Protein AF-A0A1W9M475-F1 (afdb_monomer)

Radius of gyration: 20.74 Å; Cα contacts (8 Å, |Δi|>4)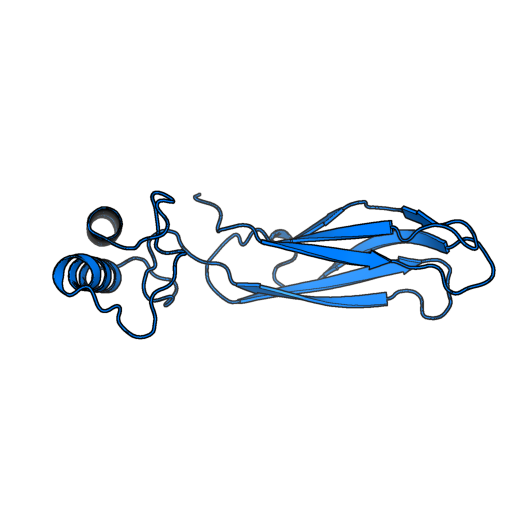: 330; chains: 1; bounding box: 54×22×56 Å

Secondary structure (DSSP, 8-state):
--PPPPEEEEEEE---SSS-EEEEEEEEESTTGGGEEEE-S-EEE-TTPPPEEEEEEE--SSSEEEEEEEEEEESSTTPSEEEEEEEEE--TT-SSSSS--SHHHHHHHHHHHHHS---TT--TTS-SSSSSS-SHHHHHHHHHHHHHT-

Mean predicted aligned error: 7.64 Å

Nearest PDB structures (foldseek):
  7sqc-assembly1_O0  TM=7.186E-01  e=6.318E-03  Chlamydomonas reinhardtii
  3i74-assembly1_B  TM=6.153E-01  e=1.675E-02  Solanum lycopersicum
  1wcq-assembly3_C  TM=6.024E-01  e=3.958E-02  Micromonospora viridifaciens
  2ber-assembly1_A  TM=5.732E-01  e=4.700E-02  Micromonospora viridifaciens
  1w8o-assembly1_A  TM=5.566E-01  e=7.022E-02  Micromonospora viridifaciens

Structure (mmCIF, N/CA/C/O backbone):
data_AF-A0A1W9M475-F1
#
_entry.id   AF-A0A1W9M475-F1
#
loop_
_atom_site.group_PDB
_atom_site.id
_atom_site.type_symbol
_atom_site.label_atom_id
_atom_site.label_alt_id
_atom_site.label_comp_id
_atom_site.label_asym_id
_atom_site.label_entity_id
_atom_site.label_seq_id
_atom_site.pdbx_PDB_ins_code
_atom_site.Cartn_x
_atom_site.Cartn_y
_atom_site.Cartn_z
_atom_site.occupancy
_atom_site.B_iso_or_equiv
_atom_site.auth_seq_id
_atom_site.auth_comp_id
_atom_site.auth_asym_id
_atom_site.auth_atom_id
_atom_site.pdbx_PDB_model_num
ATOM 1 N N . ALA A 1 1 ? -19.238 8.222 3.934 1.00 35.56 1 ALA A N 1
ATOM 2 C CA . ALA A 1 1 ? -18.156 7.378 3.390 1.00 35.56 1 ALA A CA 1
ATOM 3 C C . ALA A 1 1 ? -16.828 7.914 3.912 1.00 35.56 1 ALA A C 1
ATOM 5 O O . ALA A 1 1 ? -16.170 8.683 3.224 1.00 35.56 1 ALA A O 1
ATOM 6 N N . ASN A 1 2 ? -16.477 7.590 5.160 1.00 38.03 2 ASN A N 1
ATOM 7 C CA . ASN A 1 2 ? -15.166 7.948 5.697 1.00 38.03 2 ASN A CA 1
ATOM 8 C C . ASN A 1 2 ? -14.158 6.947 5.132 1.00 38.03 2 ASN A C 1
ATOM 10 O O . ASN A 1 2 ? -14.083 5.803 5.572 1.00 38.03 2 ASN A O 1
ATOM 14 N N . MET A 1 3 ? -13.490 7.369 4.059 1.00 49.88 3 MET A N 1
ATOM 15 C CA . MET A 1 3 ? -12.469 6.604 3.349 1.00 49.88 3 MET A CA 1
ATOM 16 C C . MET A 1 3 ? -11.339 6.270 4.323 1.00 49.88 3 MET A C 1
ATOM 18 O O . MET A 1 3 ? -10.883 7.145 5.058 1.00 49.88 3 MET A O 1
ATOM 22 N N . GLY A 1 4 ? -10.922 5.003 4.350 1.00 63.62 4 GLY A N 1
ATOM 23 C CA . GLY A 1 4 ? -9.882 4.534 5.258 1.00 63.62 4 GLY A CA 1
ATOM 24 C C . GLY A 1 4 ? -8.582 5.334 5.128 1.00 63.62 4 GLY A C 1
ATOM 25 O O . GLY A 1 4 ? -8.330 6.012 4.128 1.00 63.62 4 GLY A O 1
ATOM 26 N N . VAL A 1 5 ? -7.730 5.236 6.149 1.00 72.50 5 VAL A N 1
ATOM 27 C CA . VAL A 1 5 ? -6.409 5.880 6.165 1.00 72.50 5 VAL A CA 1
ATOM 28 C C . VAL A 1 5 ? -5.627 5.479 4.911 1.00 72.50 5 VAL A C 1
ATOM 30 O O . VAL A 1 5 ? -5.376 4.296 4.674 1.00 72.50 5 VAL A O 1
ATOM 33 N N . SER A 1 6 ? -5.251 6.469 4.099 1.00 84.69 6 SER A N 1
ATOM 34 C CA . SER A 1 6 ? -4.463 6.225 2.891 1.00 84.69 6 SER A CA 1
ATOM 35 C C . SER A 1 6 ? -3.000 5.981 3.240 1.00 84.69 6 SER A C 1
ATOM 37 O O . SER A 1 6 ? -2.426 6.674 4.078 1.00 84.69 6 SER A O 1
ATOM 39 N N . VAL A 1 7 ? -2.382 5.020 2.558 1.00 88.38 7 VAL A N 1
ATOM 40 C CA . VAL A 1 7 ? -0.961 4.697 2.715 1.00 88.38 7 VAL A CA 1
ATOM 41 C C . VAL A 1 7 ? -0.290 4.760 1.353 1.00 88.38 7 VAL A C 1
ATOM 43 O O . VAL A 1 7 ? -0.764 4.149 0.397 1.00 88.38 7 VAL A O 1
ATOM 46 N N . SER A 1 8 ? 0.838 5.461 1.276 1.00 93.25 8 SER A N 1
ATOM 47 C CA . SER A 1 8 ? 1.626 5.586 0.050 1.00 93.25 8 SER A CA 1
ATOM 48 C C . SER A 1 8 ? 2.995 4.939 0.215 1.00 93.25 8 SER A C 1
ATOM 50 O O . SER A 1 8 ? 3.630 5.051 1.264 1.00 93.25 8 SER A O 1
ATOM 52 N N . LYS A 1 9 ? 3.465 4.274 -0.840 1.00 94.88 9 LYS A N 1
ATOM 53 C CA . LYS A 1 9 ? 4.830 3.760 -0.959 1.00 94.88 9 LYS A CA 1
ATOM 54 C C . LYS A 1 9 ? 5.439 4.197 -2.278 1.00 94.88 9 LYS A C 1
ATOM 56 O O . LYS A 1 9 ? 4.762 4.237 -3.301 1.00 94.88 9 LYS A O 1
ATOM 61 N N . THR A 1 10 ? 6.735 4.463 -2.247 1.00 95.56 10 THR A N 1
ATOM 62 C CA . THR A 1 10 ? 7.496 4.866 -3.426 1.00 95.56 10 THR A CA 1
ATOM 63 C C . THR A 1 10 ? 8.380 3.718 -3.884 1.00 95.56 10 THR A C 1
ATOM 65 O O . THR A 1 10 ? 9.159 3.177 -3.100 1.00 95.56 10 THR A O 1
ATOM 68 N N . LEU A 1 11 ? 8.263 3.354 -5.156 1.00 93.69 11 LEU A N 1
ATOM 69 C CA . LEU A 1 11 ? 9.187 2.478 -5.860 1.00 93.69 11 LEU A CA 1
ATOM 70 C C . LEU A 1 11 ? 10.218 3.363 -6.561 1.00 93.69 11 LEU A C 1
ATOM 72 O O . LEU A 1 11 ? 9.859 4.193 -7.397 1.00 93.69 11 LEU A O 1
ATOM 76 N N . SER A 1 12 ? 11.491 3.187 -6.214 1.00 95.94 12 SER A N 1
ATOM 77 C CA . SER A 1 12 ? 12.592 3.860 -6.901 1.00 95.94 12 SER A CA 1
ATOM 78 C C . SER A 1 12 ? 12.998 3.043 -8.125 1.00 95.94 12 SER A C 1
ATOM 80 O O . SER A 1 12 ? 13.324 1.862 -8.005 1.00 95.94 12 SER A O 1
ATOM 82 N N . ILE A 1 13 ? 12.933 3.667 -9.297 1.00 95.69 13 ILE A N 1
ATOM 83 C CA . ILE A 1 13 ? 13.271 3.083 -10.593 1.00 95.69 13 ILE A CA 1
ATOM 84 C C . ILE A 1 13 ? 14.632 3.630 -11.016 1.00 95.69 13 ILE A C 1
ATOM 86 O O . ILE A 1 13 ? 14.845 4.844 -11.011 1.00 95.69 13 ILE A O 1
ATOM 90 N N . ILE A 1 14 ? 15.550 2.729 -11.359 1.00 96.19 14 ILE A N 1
ATOM 91 C CA . ILE A 1 14 ? 16.951 3.041 -11.650 1.00 96.19 14 ILE A CA 1
ATOM 92 C C . ILE A 1 14 ? 17.320 2.455 -13.007 1.00 96.19 14 ILE A C 1
ATOM 94 O O . ILE A 1 14 ? 17.058 1.275 -13.250 1.00 96.19 14 ILE A O 1
ATOM 98 N N . GLU A 1 15 ? 18.015 3.254 -13.819 1.00 96.50 15 GLU A N 1
ATOM 99 C CA . GLU A 1 15 ? 18.667 2.767 -15.030 1.00 96.50 15 GLU A CA 1
ATOM 100 C C . GLU A 1 15 ? 19.984 2.092 -14.761 1.00 96.50 15 GLU A C 1
ATOM 102 O O . GLU A 1 15 ? 20.921 2.694 -14.245 1.00 96.50 15 GLU A O 1
ATOM 107 N N . THR A 1 16 ? 20.047 0.825 -15.149 1.00 95.06 16 THR A N 1
ATOM 108 C CA . THR A 1 16 ? 21.248 -0.007 -15.047 1.00 95.06 16 THR A CA 1
ATOM 109 C C . THR A 1 16 ? 21.747 -0.482 -16.412 1.00 95.06 16 THR A C 1
ATOM 111 O O . THR A 1 16 ? 22.770 -1.163 -16.481 1.00 95.06 16 THR A O 1
ATOM 114 N N . GLY A 1 17 ? 21.023 -0.148 -17.487 1.00 93.50 17 GLY A N 1
ATOM 115 C CA . GLY A 1 17 ? 21.397 -0.448 -18.865 1.00 93.50 17 GLY A CA 1
ATOM 116 C C . GLY A 1 17 ? 22.386 0.561 -19.454 1.00 93.50 17 GLY A C 1
ATOM 117 O O . GLY A 1 17 ? 23.033 1.311 -18.736 1.00 93.50 17 GLY A O 1
ATOM 118 N N . ASN A 1 18 ? 22.495 0.545 -20.783 1.00 94.62 18 ASN A N 1
ATOM 119 C CA . ASN A 1 18 ? 23.322 1.457 -21.588 1.00 94.62 18 ASN A CA 1
ATOM 120 C C . ASN A 1 18 ? 22.486 2.252 -22.611 1.00 94.62 18 ASN A C 1
ATOM 122 O O . ASN A 1 18 ? 22.984 2.677 -23.655 1.00 94.62 18 ASN A O 1
ATOM 126 N N . ALA A 1 19 ? 21.182 2.354 -22.362 1.00 96.38 19 ALA A N 1
ATOM 127 C CA . ALA A 1 19 ? 20.206 3.018 -23.210 1.00 96.38 19 ALA A CA 1
ATOM 128 C C . ALA A 1 19 ? 19.100 3.617 -22.333 1.00 96.38 19 ALA A C 1
ATOM 130 O O . ALA A 1 19 ? 18.954 3.245 -21.174 1.00 96.38 19 ALA A O 1
ATOM 131 N N . GLU A 1 20 ? 18.308 4.528 -22.897 1.00 97.50 20 GLU A N 1
ATOM 132 C CA . GLU A 1 20 ? 17.154 5.116 -22.210 1.00 97.50 20 GLU A CA 1
ATOM 133 C C . GLU A 1 20 ? 16.128 4.042 -21.801 1.00 97.50 20 GLU A C 1
ATOM 135 O O . GLU A 1 20 ? 15.650 3.282 -22.655 1.00 97.50 20 GLU A O 1
ATOM 140 N N . LEU A 1 21 ? 15.696 4.042 -20.535 1.00 97.75 21 LEU A N 1
ATOM 141 C CA . LEU A 1 21 ? 14.471 3.344 -20.141 1.00 97.75 21 LEU A CA 1
ATOM 142 C C . LEU A 1 21 ? 13.277 4.246 -20.258 1.00 97.75 21 LEU A C 1
ATOM 144 O O . LEU A 1 21 ? 13.227 5.377 -19.770 1.00 97.75 21 LEU A O 1
ATOM 148 N N . LYS A 1 22 ? 12.240 3.630 -20.792 1.00 97.88 22 LYS A N 1
ATOM 149 C CA . LYS A 1 22 ? 10.915 4.184 -20.872 1.00 97.88 22 LYS A CA 1
ATOM 150 C C . LYS A 1 22 ? 9.933 3.244 -20.203 1.00 97.88 22 LYS A C 1
ATOM 152 O O . LYS A 1 22 ? 9.675 2.148 -20.700 1.00 97.88 22 LYS A O 1
ATOM 157 N N . VAL A 1 23 ? 9.323 3.713 -19.121 1.00 97.44 23 VAL A N 1
ATOM 158 C CA . VAL A 1 23 ? 8.107 3.120 -18.561 1.00 97.44 23 VAL A CA 1
ATOM 159 C C . VAL A 1 23 ? 6.923 3.699 -19.328 1.00 97.44 23 VAL A C 1
ATOM 161 O O . VAL A 1 23 ? 6.627 4.893 -19.256 1.00 97.44 23 VAL A O 1
ATOM 164 N N . THR A 1 24 ? 6.261 2.849 -20.105 1.00 96.88 24 THR A N 1
ATOM 165 C CA . THR A 1 24 ? 5.243 3.247 -21.090 1.00 96.88 24 THR A CA 1
ATOM 166 C C . THR A 1 24 ? 3.826 3.219 -20.539 1.00 96.88 24 THR A C 1
ATOM 168 O O . THR A 1 24 ? 2.972 3.963 -21.018 1.00 96.88 24 THR A O 1
ATOM 171 N N . SER A 1 25 ? 3.553 2.359 -19.559 1.00 95.81 25 SER A N 1
ATOM 172 C CA . SER A 1 25 ? 2.257 2.280 -18.891 1.00 95.81 25 SER A CA 1
ATOM 173 C C . SER A 1 25 ? 2.334 1.438 -17.622 1.00 95.81 25 SER A C 1
ATOM 175 O O . SER A 1 25 ? 3.278 0.670 -17.415 1.00 95.81 25 SER A O 1
ATOM 177 N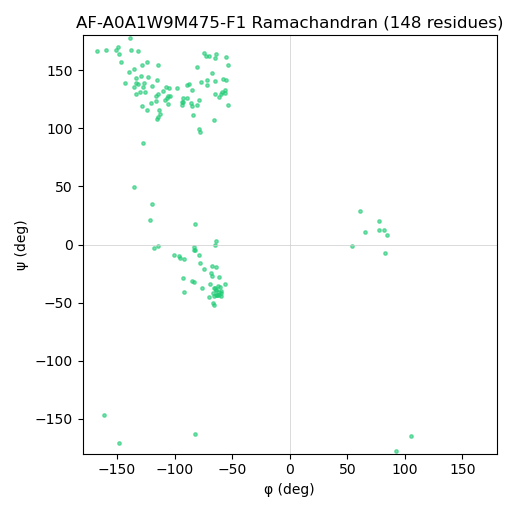 N . HIS A 1 26 ? 1.290 1.545 -16.806 1.00 95.00 26 HIS A N 1
ATOM 178 C CA . HIS A 1 26 ? 0.991 0.590 -15.756 1.00 95.00 26 HIS A CA 1
ATOM 179 C C . HIS A 1 26 ? -0.462 0.112 -15.862 1.00 95.00 26 HIS A C 1
ATOM 181 O O . HIS A 1 26 ? -1.328 0.834 -16.364 1.00 95.00 26 HIS A O 1
ATOM 187 N N . ALA A 1 27 ? -0.725 -1.088 -15.355 1.00 96.50 27 ALA A N 1
ATOM 188 C CA . ALA A 1 27 ? -2.056 -1.664 -15.234 1.00 96.50 27 ALA A CA 1
ATOM 189 C C . ALA A 1 27 ? -2.245 -2.269 -13.839 1.00 96.50 27 ALA A C 1
ATOM 191 O O . ALA A 1 27 ? -1.340 -2.915 -13.308 1.00 96.50 27 ALA A O 1
ATOM 192 N N . LEU A 1 28 ? -3.429 -2.067 -13.261 1.00 97.75 28 LEU A N 1
ATOM 193 C CA . LEU A 1 28 ? -3.857 -2.704 -12.019 1.00 97.75 28 LEU A CA 1
ATOM 194 C C . LEU A 1 28 ? -4.862 -3.809 -12.347 1.00 97.75 28 LEU A C 1
ATOM 196 O O . LEU A 1 28 ? -5.785 -3.603 -13.132 1.00 97.75 28 LEU A O 1
ATOM 200 N N . SER A 1 29 ? -4.688 -4.974 -11.734 1.00 98.00 29 SER A N 1
ATOM 201 C CA . SER A 1 29 ? -5.595 -6.123 -11.851 1.00 98.00 29 SER A CA 1
ATOM 202 C C . SER A 1 29 ? -5.811 -6.786 -10.486 1.00 98.00 29 SER A C 1
ATOM 204 O O . SER A 1 29 ? -5.103 -6.475 -9.528 1.00 98.00 29 SER A O 1
ATOM 206 N N . GLY A 1 30 ? -6.804 -7.670 -10.371 1.00 96.19 30 GLY A N 1
ATOM 207 C CA . GLY A 1 30 ? -7.135 -8.365 -9.122 1.00 96.19 30 GLY A CA 1
ATOM 208 C C . GLY A 1 30 ? -8.397 -7.837 -8.435 1.00 96.19 30 GLY A C 1
ATOM 209 O O . GLY A 1 30 ? -9.213 -7.157 -9.051 1.00 96.19 30 GLY A O 1
ATOM 210 N N . ALA A 1 31 ? -8.570 -8.197 -7.161 1.00 93.25 31 ALA A N 1
ATOM 211 C CA . ALA A 1 31 ? -9.836 -8.035 -6.444 1.00 93.25 31 ALA A CA 1
ATOM 212 C C . ALA A 1 31 ? -10.137 -6.590 -6.014 1.00 93.25 31 ALA A C 1
ATOM 214 O O . ALA A 1 31 ? -11.292 -6.175 -6.046 1.00 93.25 31 ALA A O 1
ATOM 215 N N . ASN A 1 32 ? -9.122 -5.819 -5.607 1.00 95.88 32 ASN A N 1
ATOM 216 C CA . ASN A 1 32 ? -9.319 -4.500 -4.996 1.00 95.88 32 ASN A CA 1
ATOM 217 C C . ASN A 1 32 ? -8.659 -3.365 -5.789 1.00 95.88 32 ASN A C 1
ATOM 219 O O . ASN A 1 32 ? -8.168 -2.417 -5.194 1.00 95.88 32 ASN A O 1
ATOM 223 N N . THR A 1 33 ? -8.618 -3.431 -7.123 1.00 96.25 33 THR A N 1
ATOM 224 C CA . THR A 1 33 ? -7.905 -2.429 -7.947 1.00 96.25 33 THR A CA 1
ATOM 225 C C . THR A 1 33 ? -8.364 -0.991 -7.715 1.00 96.25 33 THR A C 1
ATOM 227 O O . THR A 1 33 ? -7.533 -0.093 -7.761 1.00 96.25 33 THR A O 1
ATOM 230 N N . GLY A 1 34 ? -9.652 -0.775 -7.427 1.00 95.38 34 GLY A N 1
ATOM 231 C CA . GLY A 1 34 ? -10.205 0.547 -7.113 1.00 95.38 34 GLY A CA 1
ATOM 232 C C . GLY A 1 34 ? -9.648 1.174 -5.831 1.00 95.38 34 GLY A C 1
ATOM 233 O O . GLY A 1 34 ? -9.703 2.391 -5.691 1.00 95.38 34 GLY A O 1
ATOM 234 N N . ASP A 1 35 ? -9.064 0.366 -4.940 1.00 95.19 35 ASP A N 1
ATOM 235 C CA . ASP A 1 35 ? -8.408 0.834 -3.717 1.00 95.19 35 ASP A CA 1
ATOM 236 C C . ASP A 1 35 ? -6.959 1.292 -3.982 1.00 95.19 35 ASP A C 1
ATOM 238 O O . ASP A 1 35 ? -6.305 1.777 -3.064 1.00 95.19 35 ASP A O 1
ATOM 242 N N . PHE A 1 36 ? -6.421 1.143 -5.202 1.00 96.81 36 PHE A N 1
ATOM 243 C CA . PHE A 1 36 ? -5.033 1.485 -5.526 1.00 96.81 36 PHE A CA 1
ATOM 244 C C . PHE A 1 36 ? -4.930 2.499 -6.666 1.00 96.81 36 PHE A C 1
ATOM 246 O O . PHE A 1 36 ? -5.652 2.444 -7.657 1.00 96.81 36 PHE A O 1
ATOM 253 N N . SER A 1 37 ? -3.946 3.388 -6.566 1.00 96.38 37 SER A N 1
ATOM 254 C CA . SER A 1 37 ? -3.548 4.290 -7.644 1.00 96.38 37 SER A CA 1
ATOM 255 C C . SER A 1 37 ? -2.029 4.340 -7.773 1.00 96.38 37 SER A C 1
ATOM 257 O O . SER A 1 37 ? -1.299 4.104 -6.808 1.00 96.38 37 SER A O 1
ATOM 259 N N . VAL A 1 38 ? -1.544 4.603 -8.987 1.00 97.31 38 VAL A N 1
ATOM 260 C CA . VAL A 1 38 ? -0.112 4.621 -9.301 1.00 97.31 38 VAL A CA 1
ATOM 261 C C . VAL A 1 38 ? 0.228 5.869 -10.109 1.00 97.31 38 VAL A C 1
ATOM 263 O O . VAL A 1 38 ? -0.431 6.171 -11.101 1.00 97.31 38 VAL A O 1
ATOM 266 N N . THR A 1 39 ? 1.256 6.603 -9.683 1.00 96.62 39 THR A N 1
ATOM 267 C CA . THR A 1 39 ? 1.669 7.881 -10.285 1.00 96.62 39 THR A CA 1
ATOM 268 C C . THR A 1 39 ? 3.197 8.011 -10.284 1.00 96.62 39 THR A C 1
ATOM 270 O O . THR A 1 39 ? 3.807 7.701 -9.267 1.00 96.62 39 THR A O 1
ATOM 273 N N . PRO A 1 40 ? 3.843 8.513 -11.352 1.00 96.06 40 PRO A N 1
ATOM 274 C CA . PRO A 1 40 ? 3.258 8.923 -12.627 1.00 96.06 40 PRO A CA 1
ATOM 275 C C . PRO A 1 40 ? 2.864 7.727 -13.507 1.00 96.06 40 PRO A C 1
ATOM 277 O O . PRO A 1 40 ? 3.274 6.592 -13.281 1.00 96.06 40 PRO A O 1
ATOM 280 N N . LYS A 1 41 ? 2.052 7.979 -14.543 1.00 91.94 41 LYS A N 1
ATOM 281 C CA . LYS A 1 41 ? 1.631 6.925 -15.483 1.00 91.94 41 LYS A CA 1
ATOM 282 C C . LYS A 1 41 ? 2.761 6.414 -16.368 1.00 91.94 41 LYS A C 1
ATOM 284 O O . LYS A 1 41 ? 2.796 5.234 -16.708 1.00 91.94 41 LYS A O 1
ATOM 289 N N . THR A 1 42 ? 3.666 7.315 -16.711 1.00 95.94 42 THR A N 1
ATOM 290 C CA . THR A 1 42 ? 4.831 7.074 -17.553 1.00 95.94 42 THR A CA 1
ATOM 291 C C . THR A 1 42 ? 6.010 7.830 -16.975 1.00 95.94 42 THR A C 1
ATOM 293 O O . THR A 1 42 ? 5.827 8.919 -16.429 1.00 95.94 42 THR A O 1
ATOM 296 N N . LEU A 1 43 ? 7.209 7.290 -17.142 1.00 96.88 43 LEU A N 1
ATOM 297 C CA . LEU A 1 43 ? 8.453 7.988 -16.838 1.00 96.88 43 LEU A CA 1
ATOM 298 C C . LEU A 1 43 ? 9.536 7.554 -17.820 1.00 96.88 43 LEU A C 1
ATOM 300 O O . LEU A 1 43 ? 9.457 6.472 -18.407 1.00 96.88 43 LEU A O 1
ATOM 304 N N . THR A 1 44 ? 10.537 8.408 -17.976 1.00 97.38 44 THR A N 1
ATOM 305 C CA . THR A 1 44 ? 11.703 8.154 -18.814 1.00 97.38 44 THR A CA 1
ATOM 306 C C . THR A 1 44 ? 12.946 8.497 -18.016 1.00 97.38 44 THR A C 1
ATOM 308 O O . THR A 1 44 ? 12.971 9.515 -17.320 1.00 97.38 44 THR A O 1
ATOM 311 N N . ILE A 1 45 ? 13.966 7.657 -18.121 1.00 97.81 45 ILE A N 1
ATOM 312 C CA . ILE A 1 45 ? 15.267 7.876 -17.506 1.00 97.81 45 ILE A CA 1
ATOM 313 C C . ILE A 1 45 ? 16.310 7.698 -18.609 1.00 97.81 45 ILE A C 1
ATOM 315 O O . ILE A 1 45 ? 16.386 6.642 -19.234 1.00 97.81 45 ILE A O 1
ATOM 319 N N . ALA A 1 46 ? 17.071 8.757 -18.884 1.00 97.88 46 ALA A N 1
ATOM 320 C CA . ALA A 1 46 ? 18.174 8.701 -19.837 1.00 97.88 46 ALA A CA 1
ATOM 321 C C . ALA A 1 46 ? 19.282 7.761 -19.332 1.00 97.88 46 ALA A C 1
ATOM 323 O O . ALA A 1 46 ? 19.382 7.514 -18.130 1.00 97.88 46 ALA A O 1
ATOM 324 N N . ASP A 1 47 ? 20.142 7.290 -20.236 1.00 96.81 47 ASP A N 1
ATOM 325 C CA . ASP A 1 47 ? 21.328 6.517 -19.852 1.00 96.81 47 ASP A CA 1
ATOM 326 C C . ASP A 1 47 ? 22.204 7.310 -18.860 1.00 96.81 47 ASP A C 1
ATOM 328 O O . ASP A 1 47 ? 22.469 8.499 -19.059 1.00 96.81 47 ASP A O 1
ATOM 332 N N . GLY A 1 48 ? 22.584 6.672 -17.750 1.00 94.62 48 GLY A N 1
ATOM 333 C CA . GLY A 1 48 ? 23.271 7.318 -16.622 1.00 94.62 48 GLY A CA 1
ATOM 334 C C . GLY A 1 48 ? 22.450 8.377 -15.866 1.00 94.62 48 GLY A C 1
ATOM 335 O O . GLY A 1 48 ? 23.002 9.121 -15.053 1.00 94.62 48 GLY A O 1
ATOM 336 N N . GLY A 1 49 ? 21.146 8.481 -16.133 1.00 96.88 49 GLY A N 1
ATOM 337 C CA . GLY A 1 49 ? 20.242 9.436 -15.501 1.00 96.88 49 GLY A CA 1
ATOM 338 C C . GLY A 1 49 ? 19.960 9.136 -14.026 1.00 96.88 49 GLY A C 1
ATOM 339 O O . GLY A 1 49 ? 20.154 8.027 -13.530 1.00 96.88 49 GLY A O 1
ATOM 340 N N . ALA A 1 50 ? 19.464 10.145 -13.306 1.00 97.06 50 ALA A N 1
ATOM 341 C CA . ALA A 1 50 ? 19.056 9.981 -11.914 1.00 97.06 50 ALA A CA 1
ATOM 342 C C . ALA A 1 50 ? 17.816 9.081 -11.788 1.00 97.06 50 ALA A C 1
ATOM 344 O O . ALA A 1 50 ? 16.921 9.113 -12.637 1.00 97.06 50 ALA A O 1
ATOM 345 N N . ALA A 1 51 ? 17.743 8.336 -10.682 1.00 96.81 51 ALA A N 1
ATOM 346 C CA . ALA A 1 51 ? 16.594 7.502 -10.357 1.00 9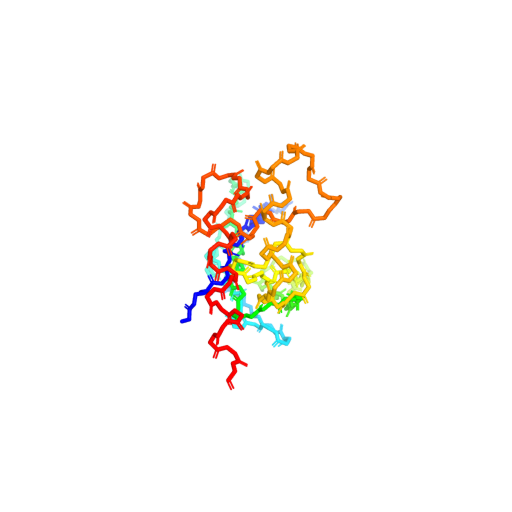6.81 51 ALA A CA 1
ATOM 347 C C . ALA A 1 51 ? 15.290 8.317 -10.338 1.00 96.81 51 ALA A C 1
ATOM 349 O O . ALA A 1 51 ? 15.256 9.453 -9.858 1.00 96.81 51 ALA A O 1
ATOM 350 N N . GLN A 1 52 ? 14.208 7.715 -10.827 1.00 97.56 52 GLN A N 1
ATOM 351 C CA . GLN A 1 52 ? 12.869 8.304 -10.818 1.00 97.56 52 GLN A CA 1
ATOM 352 C C . GLN A 1 52 ? 11.942 7.505 -9.909 1.00 97.56 52 GLN A C 1
ATOM 354 O O . GLN A 1 52 ? 12.141 6.317 -9.672 1.00 97.56 52 GLN A O 1
ATOM 359 N N . ASN A 1 53 ? 10.908 8.162 -9.396 1.00 96.12 53 ASN A N 1
ATOM 360 C CA . ASN A 1 53 ? 10.009 7.573 -8.412 1.00 96.12 53 ASN A CA 1
ATOM 361 C C . ASN A 1 53 ? 8.641 7.250 -9.015 1.00 96.12 53 ASN A C 1
ATOM 363 O O . ASN A 1 53 ? 8.035 8.080 -9.691 1.00 96.12 53 ASN A O 1
ATOM 367 N N . LEU A 1 54 ? 8.142 6.057 -8.696 1.00 96.12 54 LEU A N 1
ATOM 368 C CA . LEU A 1 54 ? 6.775 5.616 -8.941 1.00 96.12 54 LEU A CA 1
ATOM 369 C C . LEU A 1 54 ? 6.064 5.453 -7.594 1.00 96.12 54 LEU A C 1
ATOM 371 O O . LEU A 1 54 ? 6.390 4.571 -6.804 1.00 96.12 54 LEU A O 1
ATOM 375 N N . THR A 1 55 ? 5.087 6.301 -7.317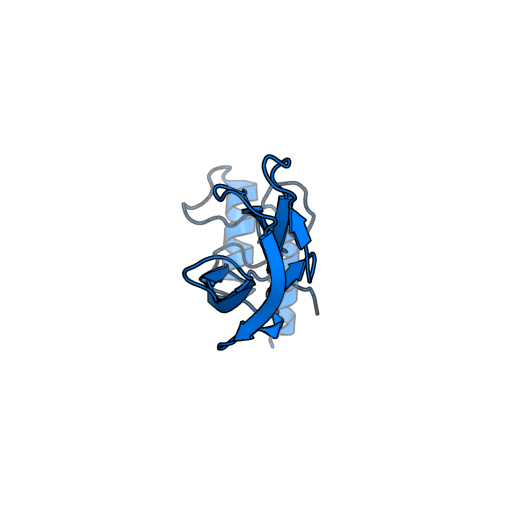 1.00 97.25 55 THR A N 1
ATOM 376 C CA . THR A 1 55 ? 4.285 6.258 -6.096 1.00 97.25 55 THR A CA 1
ATOM 377 C C . THR A 1 55 ? 3.077 5.360 -6.297 1.00 97.25 55 THR A C 1
ATOM 379 O O . THR A 1 55 ? 2.279 5.573 -7.208 1.00 97.25 55 THR A O 1
ATOM 382 N N . VAL A 1 56 ? 2.916 4.385 -5.409 1.00 97.00 56 VAL A N 1
ATOM 383 C CA . VAL A 1 56 ? 1.716 3.563 -5.270 1.00 97.00 56 VAL A CA 1
ATOM 384 C C . VAL A 1 56 ? 0.985 4.021 -4.016 1.00 97.00 56 VAL A C 1
ATOM 386 O O . VAL A 1 56 ? 1.542 3.966 -2.919 1.00 97.00 56 VAL A O 1
ATOM 389 N N . GLN A 1 57 ? -0.257 4.461 -4.169 1.00 96.19 57 GLN A N 1
ATOM 390 C CA . GLN A 1 57 ? -1.130 4.834 -3.063 1.00 96.19 57 GLN A CA 1
ATOM 391 C C . GLN A 1 57 ? -2.245 3.806 -2.932 1.00 96.19 57 GLN A C 1
ATOM 393 O O . GLN A 1 57 ? -2.894 3.460 -3.916 1.00 96.19 57 GLN A O 1
ATOM 398 N N . CYS A 1 58 ? -2.468 3.341 -1.708 1.00 94.56 58 CYS A N 1
ATOM 399 C CA . CYS A 1 58 ? -3.633 2.562 -1.337 1.00 94.56 58 CYS A CA 1
ATOM 400 C C . CYS A 1 58 ? -4.594 3.424 -0.512 1.00 94.56 58 CYS A C 1
ATOM 402 O O . CYS A 1 58 ? -4.202 3.996 0.507 1.00 94.56 58 CYS A O 1
ATOM 404 N N . THR A 1 59 ? -5.852 3.465 -0.935 1.00 92.56 59 THR A N 1
ATOM 405 C CA . THR A 1 59 ? -6.979 4.111 -0.263 1.00 92.56 59 THR A CA 1
ATOM 406 C C . THR A 1 59 ? -8.109 3.085 -0.135 1.00 92.56 59 THR A C 1
ATOM 408 O O . THR A 1 59 ? -8.957 2.990 -1.020 1.00 92.56 59 THR A O 1
ATOM 411 N N . PRO A 1 60 ? -8.114 2.276 0.938 1.00 90.94 60 PRO A N 1
ATOM 412 C CA . PRO A 1 60 ? -9.093 1.208 1.118 1.00 90.94 60 PRO A CA 1
ATOM 413 C C . PRO A 1 60 ? -10.534 1.725 1.197 1.00 90.94 60 PRO A C 1
ATOM 415 O O . PRO A 1 60 ? -10.853 2.554 2.053 1.00 90.94 60 PRO A O 1
ATOM 418 N N . GLY A 1 61 ? -11.425 1.181 0.366 1.00 86.44 61 GLY A N 1
ATOM 419 C CA . GLY A 1 61 ? -12.861 1.471 0.412 1.00 86.44 61 GLY A CA 1
ATOM 420 C C . GLY A 1 61 ? -13.640 0.728 1.507 1.00 86.44 61 GLY A C 1
ATOM 421 O O . GLY A 1 61 ? -14.812 1.021 1.719 1.00 86.44 61 GLY A O 1
ATOM 422 N N . ALA A 1 62 ? -13.025 -0.240 2.193 1.00 85.75 62 ALA A N 1
ATOM 423 C CA . ALA A 1 62 ? -13.629 -0.976 3.310 1.00 85.75 62 ALA A CA 1
ATOM 424 C C . ALA A 1 62 ? -12.541 -1.634 4.199 1.00 85.75 62 ALA A C 1
ATOM 426 O O . ALA A 1 62 ? -11.377 -1.695 3.785 1.00 85.75 62 ALA A O 1
ATOM 427 N N . PRO A 1 63 ? -12.872 -2.137 5.405 1.00 82.50 63 PRO A N 1
ATOM 42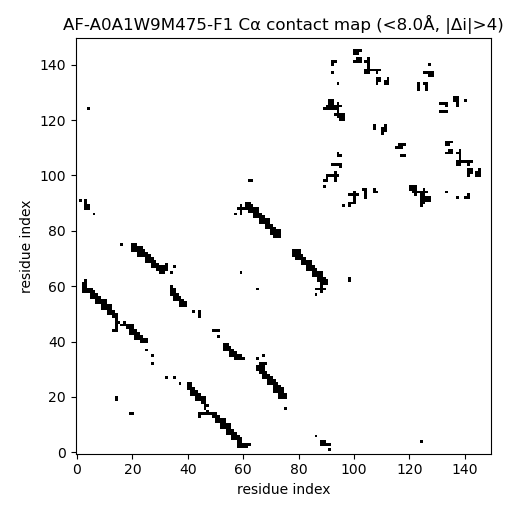8 C CA . PRO A 1 63 ? -11.905 -2.798 6.286 1.00 82.50 63 PRO A CA 1
ATOM 429 C C . PRO A 1 63 ? -11.325 -4.089 5.700 1.00 82.50 63 PRO A C 1
ATOM 431 O O . PRO A 1 63 ? -11.863 -4.665 4.749 1.00 82.50 63 PRO A O 1
ATOM 434 N N . GLY A 1 64 ? -10.222 -4.551 6.286 1.00 85.00 64 GLY A N 1
ATOM 435 C CA . GLY A 1 64 ? -9.608 -5.843 5.986 1.00 85.00 64 GLY A CA 1
ATOM 436 C C . GLY A 1 64 ? -8.528 -5.794 4.904 1.00 85.00 64 GLY A C 1
ATOM 437 O O . GLY A 1 64 ? -8.159 -4.731 4.400 1.00 85.00 64 GLY A O 1
ATOM 438 N N . ALA A 1 65 ? -7.982 -6.965 4.572 1.00 90.38 65 ALA A N 1
ATOM 439 C CA . ALA A 1 65 ? -6.893 -7.096 3.609 1.00 90.38 65 ALA A CA 1
ATOM 440 C C . ALA A 1 65 ? -7.334 -6.678 2.198 1.00 90.38 65 ALA A C 1
ATOM 442 O O . ALA A 1 65 ? -8.341 -7.160 1.680 1.00 90.38 65 ALA A O 1
ATOM 443 N N . ARG A 1 66 ? -6.547 -5.802 1.573 1.00 93.88 66 ARG A N 1
ATOM 444 C CA . ARG A 1 66 ? -6.736 -5.299 0.211 1.00 93.88 66 ARG A CA 1
ATOM 445 C C . ARG A 1 66 ? -5.571 -5.729 -0.654 1.00 93.88 66 ARG A C 1
ATOM 447 O O . ARG A 1 66 ? -4.413 -5.512 -0.289 1.00 93.88 66 ARG A O 1
ATOM 454 N N . THR A 1 67 ? -5.878 -6.338 -1.795 1.00 96.69 67 THR A N 1
ATOM 455 C CA . THR A 1 67 ? -4.864 -6.861 -2.713 1.00 96.69 67 THR A CA 1
ATOM 456 C C . THR A 1 67 ? -5.135 -6.473 -4.160 1.00 96.69 67 THR A C 1
ATOM 458 O O . THR A 1 67 ? -6.278 -6.427 -4.622 1.00 96.69 67 THR A O 1
ATOM 461 N N . ALA A 1 68 ? -4.054 -6.202 -4.884 1.00 97.88 68 ALA A N 1
ATOM 462 C CA . ALA A 1 68 ? -4.057 -5.988 -6.324 1.00 97.88 68 ALA A CA 1
ATOM 463 C C . ALA A 1 68 ? -2.707 -6.418 -6.911 1.00 97.88 68 ALA A C 1
ATOM 465 O O . ALA A 1 68 ? -1.733 -6.621 -6.189 1.00 97.88 68 ALA A O 1
ATOM 466 N N . THR A 1 69 ? -2.630 -6.524 -8.230 1.00 98.12 69 THR A N 1
ATOM 467 C CA . THR A 1 69 ? -1.385 -6.744 -8.963 1.00 98.12 69 THR A CA 1
ATOM 468 C C . THR A 1 69 ? -1.120 -5.543 -9.852 1.00 98.12 69 THR A C 1
ATOM 470 O O . THR A 1 69 ? -1.946 -5.193 -10.697 1.00 98.12 69 THR A O 1
ATOM 473 N N . LEU A 1 70 ? 0.045 -4.929 -9.667 1.00 97.69 70 LEU A N 1
ATOM 474 C CA . LEU A 1 70 ? 0.576 -3.869 -10.511 1.00 97.69 70 LEU A CA 1
ATOM 475 C C . LEU A 1 70 ? 1.461 -4.477 -11.595 1.00 97.69 70 LEU A C 1
ATOM 477 O O . LEU A 1 70 ? 2.447 -5.137 -11.287 1.00 97.69 70 LEU A O 1
ATOM 481 N N . THR A 1 71 ? 1.132 -4.218 -12.854 1.00 97.88 71 THR A N 1
ATOM 482 C CA . THR A 1 71 ? 1.962 -4.555 -14.015 1.00 97.88 71 THR A CA 1
ATOM 483 C C . THR A 1 71 ? 2.542 -3.273 -14.595 1.00 97.88 71 THR A C 1
ATOM 485 O O . THR A 1 71 ? 1.784 -2.368 -14.934 1.00 97.88 71 THR A O 1
ATOM 488 N N . VAL A 1 72 ? 3.864 -3.184 -14.716 1.00 97.31 72 VAL A N 1
ATOM 489 C CA . VAL A 1 72 ? 4.595 -2.021 -15.232 1.00 97.31 72 VAL A CA 1
ATOM 490 C C . VAL A 1 72 ? 5.254 -2.401 -16.554 1.00 97.31 72 VAL A C 1
ATOM 492 O O . VAL A 1 72 ? 6.130 -3.262 -16.595 1.00 97.31 72 VAL A O 1
ATOM 495 N N . SER A 1 73 ? 4.834 -1.760 -17.643 1.00 97.75 73 SER A N 1
ATOM 496 C CA . SER A 1 73 ? 5.378 -2.016 -18.981 1.00 97.75 73 SER A CA 1
ATOM 497 C C . SER A 1 73 ? 6.525 -1.062 -19.287 1.00 97.75 73 SER A C 1
ATOM 499 O O . SER A 1 73 ? 6.358 0.159 -19.235 1.00 97.75 73 SER A O 1
ATOM 501 N N . HIS A 1 74 ? 7.674 -1.610 -19.667 1.00 97.31 74 HIS A N 1
ATOM 502 C CA . HIS A 1 74 ? 8.870 -0.849 -20.031 1.00 97.31 74 HIS A CA 1
ATOM 503 C C . HIS A 1 74 ? 9.598 -1.437 -21.252 1.00 97.31 74 HIS A C 1
ATOM 505 O O . HIS A 1 74 ? 9.171 -2.447 -21.806 1.00 97.31 74 HIS A O 1
ATOM 511 N N . ASN A 1 75 ? 10.674 -0.795 -21.709 1.00 96.88 75 ASN A N 1
ATOM 512 C CA . ASN A 1 75 ? 11.470 -1.232 -22.868 1.00 96.88 75 AS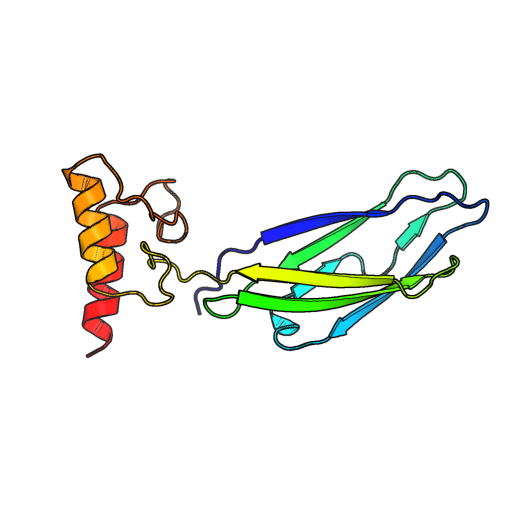N A CA 1
ATOM 513 C C . ASN A 1 75 ? 12.720 -2.066 -22.511 1.00 96.88 75 ASN A C 1
ATOM 515 O O . ASN A 1 75 ? 13.332 -2.629 -23.413 1.00 96.88 75 ASN A O 1
ATOM 519 N N . ALA A 1 76 ? 13.101 -2.168 -21.233 1.00 96.12 76 ALA A N 1
ATOM 520 C CA . ALA A 1 76 ? 14.189 -3.053 -20.799 1.00 96.12 76 ALA A CA 1
ATOM 521 C C . ALA A 1 76 ? 13.809 -4.551 -20.826 1.00 96.12 76 ALA A C 1
ATOM 523 O O . ALA A 1 76 ? 12.629 -4.913 -20.825 1.00 96.12 76 ALA A O 1
ATOM 524 N N . ALA A 1 77 ? 14.820 -5.427 -20.813 1.00 94.56 77 ALA A N 1
ATOM 525 C CA . ALA A 1 77 ? 14.636 -6.876 -20.725 1.00 94.56 77 ALA A CA 1
ATOM 526 C C . ALA A 1 77 ? 13.855 -7.272 -19.456 1.00 94.56 77 ALA A C 1
ATOM 528 O O . ALA A 1 77 ? 14.030 -6.675 -18.397 1.00 94.56 77 ALA A O 1
ATOM 529 N N . GLY A 1 78 ? 12.989 -8.284 -19.566 1.00 92.88 78 GLY A N 1
ATOM 530 C CA . GLY A 1 78 ? 12.106 -8.703 -18.469 1.00 92.88 78 GLY A CA 1
ATOM 531 C C . GLY A 1 78 ? 10.796 -7.914 -18.362 1.00 92.88 78 GLY A C 1
ATOM 532 O O . GLY A 1 78 ? 10.061 -8.099 -17.400 1.00 92.88 78 GLY A O 1
ATOM 533 N N . SER A 1 79 ? 10.487 -7.060 -19.343 1.00 95.75 79 SER A N 1
ATOM 534 C CA . SER A 1 79 ? 9.196 -6.372 -19.429 1.00 95.75 79 SER A CA 1
ATOM 535 C C . SER A 1 79 ? 8.046 -7.321 -19.819 1.00 95.75 79 SER A C 1
ATOM 537 O O . SER A 1 79 ? 8.238 -8.153 -20.712 1.00 95.75 79 SER A O 1
ATOM 539 N N . PRO A 1 80 ? 6.837 -7.161 -19.242 1.00 96.88 80 PRO A N 1
ATOM 540 C CA . PRO A 1 80 ? 6.509 -6.237 -18.154 1.00 96.88 80 PRO A CA 1
ATOM 541 C C . PRO A 1 80 ? 6.907 -6.785 -16.771 1.00 96.88 80 PRO A C 1
ATOM 543 O O . PRO A 1 80 ? 6.883 -7.991 -16.538 1.00 96.88 80 PRO A O 1
ATOM 546 N N . ALA A 1 81 ? 7.179 -5.885 -15.823 1.00 96.19 81 ALA A N 1
ATOM 547 C CA . ALA A 1 81 ? 7.417 -6.232 -14.422 1.00 96.19 81 ALA A CA 1
ATOM 548 C C . ALA A 1 81 ? 6.101 -6.282 -13.628 1.00 96.19 81 ALA A C 1
ATOM 550 O O . ALA A 1 81 ? 5.248 -5.405 -13.774 1.00 96.19 81 ALA A O 1
ATOM 551 N N . THR A 1 82 ? 5.937 -7.278 -12.754 1.00 96.69 82 THR A N 1
ATOM 552 C CA . THR A 1 82 ? 4.718 -7.459 -11.946 1.00 96.69 82 THR A CA 1
ATOM 553 C C . THR A 1 82 ? 5.003 -7.405 -10.450 1.00 96.69 82 THR A C 1
ATOM 555 O O . THR A 1 82 ? 5.922 -8.066 -9.971 1.00 96.69 82 THR A O 1
ATOM 558 N N . TYR A 1 83 ? 4.159 -6.696 -9.703 1.00 96.50 83 TYR A N 1
ATOM 559 C CA . TYR A 1 83 ? 4.249 -6.546 -8.253 1.00 96.50 83 TYR A CA 1
ATOM 560 C C . TYR A 1 83 ? 2.905 -6.855 -7.599 1.00 96.50 83 TYR A C 1
ATOM 562 O O . TYR A 1 83 ? 1.871 -6.313 -7.994 1.00 96.50 83 TYR A O 1
ATOM 570 N N . THR A 1 84 ? 2.918 -7.685 -6.559 1.00 96.88 84 THR A N 1
ATOM 571 C CA . THR A 1 84 ? 1.751 -7.860 -5.690 1.00 96.88 84 THR A CA 1
ATOM 572 C C . THR A 1 84 ? 1.670 -6.686 -4.725 1.00 96.88 84 THR A C 1
ATOM 574 O O . THR A 1 84 ? 2.618 -6.405 -3.992 1.00 96.88 84 THR A O 1
ATOM 577 N N . LEU A 1 85 ? 0.530 -6.007 -4.723 1.00 96.75 85 LEU A N 1
ATOM 578 C CA . LEU A 1 85 ? 0.215 -4.920 -3.813 1.00 96.75 85 LEU A CA 1
ATOM 579 C C . LEU A 1 85 ? -0.625 -5.451 -2.659 1.00 96.75 85 LEU A C 1
ATOM 581 O O . LEU A 1 85 ? -1.595 -6.184 -2.863 1.00 96.75 85 LEU A O 1
ATOM 585 N N . ASN A 1 86 ? -0.262 -5.041 -1.451 1.00 94.00 86 ASN A N 1
ATOM 586 C CA . ASN A 1 86 ? -0.993 -5.338 -0.235 1.00 94.00 86 ASN A CA 1
ATOM 587 C C . ASN A 1 86 ? -1.129 -4.084 0.633 1.00 94.00 86 ASN A C 1
ATOM 589 O O . ASN A 1 86 ? -0.182 -3.327 0.848 1.00 94.00 86 ASN A O 1
ATOM 593 N N . CYS A 1 87 ? -2.327 -3.880 1.155 1.00 91.06 87 CYS A N 1
ATOM 594 C CA . CYS A 1 87 ? -2.596 -2.926 2.220 1.00 91.06 87 CYS A CA 1
ATOM 595 C C . CYS A 1 87 ? -3.757 -3.439 3.071 1.00 91.06 87 CYS A C 1
ATOM 597 O O . CYS A 1 87 ? -4.422 -4.413 2.721 1.00 91.06 87 CYS A O 1
ATOM 599 N N . THR A 1 88 ? -3.991 -2.788 4.203 1.00 86.94 88 THR A N 1
ATOM 600 C CA . THR A 1 88 ? -5.089 -3.132 5.102 1.00 86.94 88 THR A CA 1
ATOM 601 C C . THR A 1 88 ? -5.986 -1.921 5.244 1.00 86.94 88 THR A C 1
ATOM 603 O O . THR A 1 88 ? -5.530 -0.858 5.664 1.00 86.94 88 THR A O 1
ATOM 606 N N . GLY A 1 89 ? -7.256 -2.090 4.891 1.00 86.75 89 GLY A N 1
ATOM 607 C CA . GLY A 1 89 ? -8.297 -1.133 5.215 1.00 86.75 89 GLY A CA 1
ATOM 608 C C . GLY A 1 89 ? -8.615 -1.165 6.694 1.00 86.75 89 GLY A C 1
ATOM 609 O O . GLY A 1 89 ? -8.712 -2.236 7.292 1.00 86.75 89 GLY A O 1
ATOM 610 N N . LYS A 1 90 ? -8.779 0.021 7.268 1.00 81.38 90 LYS A N 1
ATOM 611 C CA . LYS A 1 90 ? -9.132 0.205 8.670 1.00 81.38 90 LYS A CA 1
ATOM 612 C C . LYS A 1 90 ? -10.361 1.099 8.754 1.00 81.38 90 LYS A C 1
ATOM 614 O O . LYS A 1 90 ? -10.453 2.062 7.990 1.00 81.38 90 LYS A O 1
ATOM 619 N N . LEU A 1 91 ? -11.283 0.764 9.650 1.00 80.81 91 LEU A N 1
ATOM 620 C CA . LEU A 1 91 ? -12.422 1.619 9.960 1.00 80.81 91 LEU A CA 1
ATOM 621 C C . LEU A 1 91 ? -12.004 2.654 11.012 1.00 80.81 91 LEU A C 1
ATOM 623 O O . LEU A 1 91 ? -11.377 2.283 12.004 1.00 80.81 91 LEU A O 1
ATOM 627 N N . PRO A 1 92 ? -12.322 3.942 10.820 1.00 79.44 92 PRO A N 1
ATOM 628 C CA . PRO A 1 92 ? -12.228 4.918 11.899 1.00 79.44 92 PRO A CA 1
ATOM 629 C C . PRO A 1 92 ? -13.073 4.470 13.096 1.00 79.44 92 PRO A C 1
ATOM 631 O O . PRO A 1 92 ? -14.219 4.069 12.909 1.00 79.44 92 PRO A O 1
ATOM 634 N N . GLY A 1 93 ? -12.508 4.522 14.302 1.00 80.31 93 GLY A N 1
ATOM 635 C CA . GLY A 1 93 ? -13.180 4.091 15.534 1.00 80.31 93 GLY A CA 1
ATOM 636 C C . GLY A 1 93 ? -13.133 2.587 15.829 1.00 80.31 93 GLY A C 1
ATOM 637 O O . GLY A 1 93 ? -13.516 2.194 16.925 1.00 80.31 93 GLY A O 1
ATOM 638 N N . ASP A 1 94 ? -12.625 1.761 14.907 1.00 85.06 94 ASP A N 1
ATOM 639 C CA . ASP A 1 94 ? -12.281 0.358 15.177 1.00 85.06 94 ASP A CA 1
ATOM 640 C C . ASP A 1 94 ? -10.933 0.337 15.916 1.00 85.06 94 ASP A C 1
ATOM 642 O O . ASP A 1 94 ? -9.853 0.542 15.337 1.00 85.06 94 ASP A O 1
ATOM 646 N N . VAL A 1 95 ? -11.016 0.192 17.237 1.00 85.12 95 VAL A N 1
ATOM 647 C CA . VAL A 1 95 ? -9.883 0.292 18.161 1.00 85.12 95 VAL A CA 1
ATOM 648 C C . VAL A 1 95 ? -9.160 -1.049 18.264 1.00 85.12 95 VAL A C 1
ATOM 650 O O . VAL A 1 95 ? -7.940 -1.068 18.468 1.00 85.12 95 VAL A O 1
ATOM 653 N N . ASN A 1 96 ? -9.886 -2.160 18.114 1.00 83.12 96 ASN A N 1
ATOM 654 C CA . ASN A 1 96 ? -9.360 -3.513 18.292 1.00 83.12 96 ASN A CA 1
ATOM 655 C C . ASN A 1 96 ? -8.896 -4.184 16.976 1.00 83.12 96 ASN A C 1
ATOM 657 O O . ASN A 1 96 ? -8.186 -5.191 17.021 1.00 83.12 96 ASN A O 1
ATOM 661 N N . GLY A 1 97 ? -9.228 -3.598 15.822 1.00 79.69 97 GLY A N 1
ATOM 662 C CA . GLY A 1 97 ? -8.867 -4.063 14.487 1.00 79.69 97 GLY A CA 1
ATOM 663 C C . GLY A 1 97 ? -9.700 -5.239 13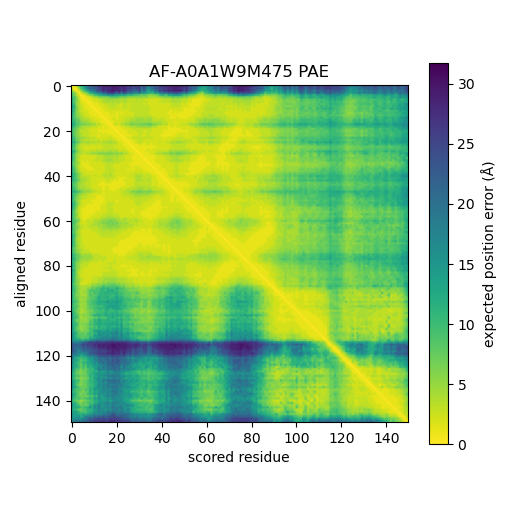.965 1.00 79.69 97 GLY A C 1
ATOM 664 O O . GLY A 1 97 ? -9.215 -5.951 13.080 1.00 79.69 97 GLY A O 1
ATOM 665 N N . ASP A 1 98 ? -10.894 -5.485 14.508 1.00 80.25 98 ASP A N 1
ATOM 666 C CA . ASP A 1 98 ? -11.771 -6.596 14.113 1.00 80.25 98 ASP A CA 1
ATOM 667 C C . ASP A 1 98 ? -12.624 -6.298 12.865 1.00 80.25 98 ASP A C 1
ATOM 669 O O . ASP A 1 98 ? -13.267 -7.197 12.313 1.00 80.25 98 ASP A O 1
ATOM 673 N N . GLY A 1 99 ? -12.559 -5.066 12.349 1.00 79.50 99 GLY A N 1
ATOM 674 C CA . GLY A 1 99 ? -13.306 -4.627 11.178 1.00 79.50 99 GLY A CA 1
ATOM 675 C C . GLY A 1 99 ? -14.748 -4.221 11.478 1.00 79.50 99 GLY A C 1
ATOM 676 O O . GLY A 1 99 ? -15.519 -4.041 10.531 1.00 79.50 99 GLY A O 1
ATOM 677 N N . MET A 1 100 ? -15.114 -4.060 12.748 1.00 82.81 100 MET A N 1
ATOM 678 C CA . MET A 1 100 ? -16.378 -3.498 13.210 1.00 82.81 100 MET A CA 1
ATOM 679 C C . MET A 1 100 ? -16.121 -2.310 14.143 1.00 82.81 100 MET A C 1
ATOM 681 O O . MET A 1 100 ? -15.061 -2.186 14.734 1.00 82.81 100 MET A O 1
ATOM 685 N N . VAL A 1 101 ? -17.107 -1.420 14.261 1.00 85.94 101 VAL A N 1
ATOM 686 C CA . VAL A 1 101 ? -17.120 -0.378 15.296 1.00 85.94 101 VAL A CA 1
ATOM 687 C C . VAL A 1 101 ? -18.288 -0.686 16.221 1.00 85.94 101 VAL A C 1
ATOM 689 O O . VAL A 1 101 ? -19.445 -0.621 15.802 1.00 85.94 101 VAL A O 1
ATOM 692 N N . ASN A 1 102 ? -18.006 -1.114 17.450 1.00 87.25 102 ASN A N 1
ATOM 693 C CA . ASN A 1 102 ? -19.021 -1.593 18.382 1.00 87.25 102 ASN A CA 1
ATOM 694 C C . ASN A 1 102 ? -18.672 -1.302 19.859 1.00 87.25 102 ASN A C 1
ATOM 696 O O . ASN A 1 102 ? -17.749 -0.562 20.197 1.00 87.25 102 ASN A O 1
ATOM 700 N N . LEU A 1 103 ? -19.454 -1.872 20.782 1.00 87.00 103 LEU A N 1
ATOM 701 C CA . LEU A 1 103 ? -19.272 -1.654 22.220 1.00 87.00 103 LEU A CA 1
ATOM 702 C C . LEU A 1 103 ? -17.907 -2.136 22.748 1.00 87.00 103 LEU A C 1
ATOM 704 O O . LEU A 1 103 ? -17.424 -1.593 23.739 1.00 87.00 103 LEU A O 1
ATOM 708 N N . ALA A 1 104 ? -17.287 -3.138 22.120 1.00 86.94 104 ALA A N 1
ATOM 709 C CA . ALA A 1 104 ? -15.952 -3.608 22.478 1.00 86.94 104 ALA A CA 1
ATOM 710 C C . ALA A 1 104 ? -14.897 -2.518 22.247 1.00 86.94 104 ALA A C 1
ATOM 712 O O . ALA A 1 104 ? -14.036 -2.328 23.107 1.00 86.94 104 ALA A O 1
ATOM 713 N N . ASP A 1 105 ? -15.011 -1.749 21.161 1.00 83.94 105 ASP A N 1
ATOM 714 C CA . ASP A 1 105 ? -14.134 -0.606 20.889 1.00 83.94 105 ASP A CA 1
ATOM 715 C C . ASP A 1 105 ? -14.291 0.477 21.952 1.00 83.94 105 ASP A C 1
ATOM 717 O O . ASP A 1 105 ? -13.301 0.967 22.499 1.00 83.94 105 ASP A O 1
ATOM 721 N N . ALA A 1 106 ? -15.536 0.781 22.334 1.00 85.50 106 ALA A N 1
ATOM 722 C CA . ALA A 1 106 ? -15.817 1.744 23.393 1.00 85.50 106 ALA A CA 1
ATOM 723 C C . ALA A 1 106 ? -15.235 1.314 24.747 1.00 85.50 106 ALA A C 1
ATOM 725 O O . ALA A 1 106 ? -14.651 2.124 25.468 1.00 85.50 106 ALA A O 1
ATOM 726 N N . VAL A 1 107 ? -15.373 0.032 25.096 1.00 85.81 107 VAL A N 1
ATOM 727 C CA . VAL A 1 107 ? -14.822 -0.528 26.335 1.00 85.81 107 VAL A CA 1
ATOM 728 C C . VAL A 1 107 ? -13.298 -0.432 26.342 1.00 85.81 107 VAL A C 1
ATOM 730 O O . VAL A 1 107 ? -12.726 -0.031 27.355 1.00 85.81 107 VAL A O 1
ATOM 733 N N . ILE A 1 108 ? -12.636 -0.745 25.226 1.00 82.75 108 ILE A N 1
ATOM 734 C CA . ILE A 1 108 ? -11.177 -0.646 25.113 1.00 82.75 108 ILE A CA 1
ATOM 735 C C . ILE A 1 108 ? -10.725 0.814 25.208 1.00 82.75 108 ILE A C 1
ATOM 737 O O . ILE A 1 108 ? -9.798 1.118 25.960 1.00 82.75 108 ILE A O 1
ATOM 741 N N . ALA A 1 109 ? -11.403 1.732 24.523 1.00 83.56 109 ALA A N 1
ATOM 742 C CA . ALA A 1 109 ? -11.089 3.155 24.576 1.00 83.56 109 ALA A CA 1
ATOM 743 C C . ALA A 1 109 ? -11.236 3.739 25.998 1.00 83.56 109 ALA A C 1
ATOM 745 O O . ALA A 1 109 ? -10.360 4.470 26.471 1.00 83.56 109 ALA A O 1
ATOM 746 N N . LEU A 1 110 ? -12.276 3.335 26.741 1.00 83.62 110 LEU A N 1
ATOM 747 C CA . LEU A 1 110 ? -12.454 3.697 28.154 1.00 83.62 110 LEU A CA 1
ATOM 748 C C . LEU A 1 110 ? -11.385 3.073 29.061 1.00 83.62 110 LEU A C 1
ATOM 750 O O . LEU A 1 110 ? -10.866 3.752 29.947 1.00 83.62 110 LEU A O 1
ATOM 754 N N . GLN A 1 111 ? -11.022 1.805 28.848 1.00 82.31 111 GLN A N 1
ATOM 755 C CA . GLN A 1 111 ? -9.939 1.156 29.596 1.00 82.31 111 GLN A CA 1
ATOM 756 C C . GLN A 1 111 ? -8.608 1.885 29.397 1.00 82.31 111 GLN A C 1
ATOM 758 O O . GLN A 1 111 ? -7.889 2.113 30.367 1.00 82.31 111 GLN A O 1
ATOM 763 N N . ILE A 1 112 ? -8.291 2.317 28.174 1.00 77.50 112 ILE A N 1
ATOM 764 C CA . ILE A 1 112 ? -7.071 3.088 27.891 1.00 77.50 112 ILE A CA 1
ATOM 765 C C . ILE A 1 112 ? -7.102 4.435 28.623 1.00 77.50 112 ILE A C 1
ATOM 767 O O . ILE A 1 112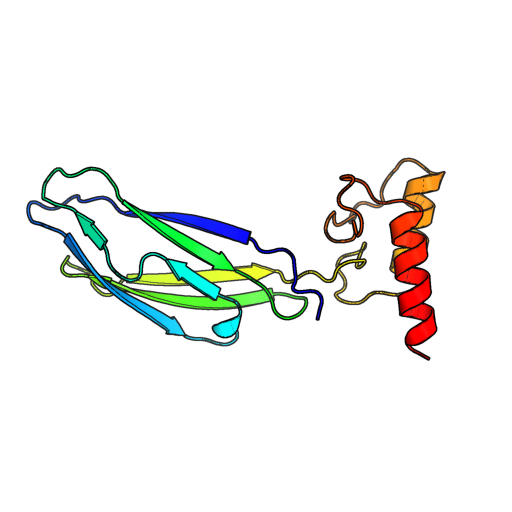 ? -6.112 4.809 29.259 1.00 77.50 112 ILE A O 1
ATOM 771 N N . ALA A 1 113 ? -8.248 5.123 28.603 1.00 79.50 113 ALA A N 1
ATOM 772 C CA . ALA A 1 113 ? -8.428 6.398 29.293 1.00 79.50 113 ALA A CA 1
ATOM 773 C C . ALA A 1 113 ? -8.261 6.285 30.823 1.00 79.50 113 ALA A C 1
ATOM 775 O O . ALA A 1 113 ? -7.724 7.198 31.452 1.00 79.50 113 ALA A O 1
ATOM 776 N N . VAL A 1 114 ? -8.693 5.168 31.423 1.00 79.62 114 VAL A N 1
ATOM 777 C CA . VAL A 1 114 ? -8.694 4.963 32.883 1.00 79.62 114 VAL A CA 1
ATOM 778 C C . VAL A 1 114 ? -7.411 4.291 33.395 1.00 79.62 114 VAL A C 1
ATOM 780 O O . VAL A 1 114 ? -6.897 4.671 34.446 1.00 79.62 114 VAL A O 1
ATOM 783 N N . SER A 1 115 ? -6.878 3.292 32.686 1.00 64.56 115 SER A N 1
ATOM 784 C CA . SER A 1 115 ? -5.828 2.389 33.189 1.00 64.56 115 SER A CA 1
ATOM 785 C C . SER A 1 115 ? -4.411 2.727 32.712 1.00 64.56 115 SER A C 1
ATOM 787 O O . SER A 1 115 ? -3.461 2.126 33.209 1.00 64.56 115 SER A O 1
ATOM 789 N N . LYS A 1 116 ? -4.233 3.661 31.760 1.00 61.91 116 LYS A N 1
ATOM 790 C CA . LYS A 1 116 ? -2.948 4.012 31.101 1.00 61.91 116 LYS A CA 1
ATOM 791 C C . LYS A 1 116 ? -2.172 2.855 30.451 1.00 61.91 116 LYS A C 1
ATOM 793 O O . LYS A 1 116 ? -1.116 3.107 29.873 1.00 61.91 116 LYS A O 1
ATOM 798 N N . GLN A 1 117 ? -2.652 1.615 30.517 1.00 54.19 117 GLN A N 1
ATOM 799 C CA . GLN A 1 117 ? -1.994 0.471 29.903 1.00 54.19 117 GLN A CA 1
ATOM 800 C C . GLN A 1 117 ? -2.891 -0.082 28.796 1.00 54.19 117 GLN A C 1
ATOM 802 O O . GLN A 1 117 ? -3.948 -0.640 29.097 1.00 54.19 117 GLN A O 1
ATOM 807 N N . PRO A 1 118 ? -2.516 0.111 27.521 1.00 54.50 118 PRO A N 1
ATOM 808 C CA . PRO A 1 118 ? -3.316 -0.389 26.420 1.00 54.50 118 PRO A CA 1
ATOM 809 C C . PRO A 1 118 ? -3.331 -1.926 26.444 1.00 54.50 118 PRO A C 1
ATOM 811 O O . PRO A 1 118 ? -2.284 -2.534 26.704 1.00 54.50 118 PRO A O 1
ATOM 814 N N . PRO A 1 119 ? -4.472 -2.582 26.157 1.00 55.69 119 PRO A N 1
ATOM 815 C CA . PRO A 1 119 ? -4.441 -3.981 25.748 1.00 55.69 119 PRO A CA 1
ATOM 816 C C . PRO A 1 119 ? -3.481 -4.138 24.557 1.00 55.69 119 PRO A C 1
ATOM 818 O O . PRO A 1 119 ? -3.223 -3.195 23.812 1.00 55.69 119 PRO A O 1
ATOM 821 N N . THR A 1 120 ? -2.912 -5.324 24.366 1.00 54.22 120 THR A N 1
ATOM 822 C CA . THR A 1 120 ? -1.822 -5.585 23.405 1.00 54.22 120 THR A CA 1
ATOM 823 C C . THR A 1 120 ? -2.187 -5.383 21.922 1.00 54.22 120 THR A C 1
ATOM 825 O O . THR A 1 120 ? -1.343 -5.607 21.058 1.00 54.22 120 THR A O 1
ATOM 828 N N . THR A 1 121 ? -3.404 -4.932 21.609 1.00 56.28 121 THR A N 1
ATOM 829 C CA . THR A 1 121 ? -3.947 -4.777 20.250 1.00 56.28 121 THR A CA 1
ATOM 830 C C . THR A 1 121 ? -4.675 -3.442 20.057 1.00 56.28 121 THR A C 1
ATOM 832 O O . THR A 1 121 ? -5.805 -3.414 19.583 1.00 56.28 121 THR A O 1
ATOM 835 N N . VAL A 1 122 ? -4.059 -2.319 20.440 1.00 64.06 122 VAL A N 1
ATOM 836 C CA . VAL A 1 122 ? -4.617 -0.990 20.136 1.00 64.06 122 VAL A CA 1
ATOM 837 C C . VAL A 1 122 ? -4.181 -0.548 18.745 1.00 64.06 122 VAL A C 1
ATOM 839 O O . VAL A 1 122 ? -2.988 -0.390 18.478 1.00 64.06 122 VAL A O 1
ATOM 842 N N . SER A 1 123 ? -5.145 -0.323 17.853 1.00 68.38 123 SER A N 1
ATOM 843 C CA . SER A 1 123 ? -4.888 0.268 16.543 1.00 68.38 123 SER A CA 1
ATOM 844 C C . SER A 1 123 ? -5.079 1.783 16.605 1.00 68.38 123 SER A C 1
ATOM 846 O O . SER A 1 123 ? -6.177 2.262 16.860 1.00 68.38 123 SER A O 1
ATOM 848 N N . LEU A 1 124 ? -4.044 2.558 16.258 1.00 66.69 124 LEU A N 1
ATOM 849 C CA . LEU A 1 124 ? -4.146 4.019 16.076 1.00 66.69 124 LEU A CA 1
ATOM 850 C C . LEU A 1 124 ? -5.053 4.429 14.898 1.00 66.69 124 LEU A C 1
ATOM 852 O O . LEU A 1 124 ? -5.203 5.607 14.627 1.00 66.69 124 LEU A O 1
ATOM 856 N N . SER A 1 125 ? -5.649 3.483 14.167 1.00 65.88 125 SER A N 1
ATOM 857 C CA . SER A 1 125 ? -6.759 3.809 13.257 1.00 65.88 125 SER A CA 1
ATOM 858 C C . SER A 1 125 ? -8.069 4.077 13.969 1.00 65.88 125 SER A C 1
ATOM 860 O O . SER A 1 125 ? -8.964 4.661 13.368 1.00 65.88 125 SER A O 1
ATOM 862 N N . GLY A 1 126 ? -8.189 3.589 15.205 1.00 68.81 126 GLY A N 1
ATOM 863 C CA . GLY A 1 126 ? -9.309 3.895 16.070 1.00 68.81 126 GLY A CA 1
ATOM 864 C C . GLY A 1 126 ? -9.307 5.358 16.495 1.00 68.81 126 GLY A C 1
ATOM 865 O O . GLY A 1 126 ? -10.357 5.826 16.895 1.00 68.81 126 GLY A O 1
ATOM 866 N N . ASP A 1 127 ? -8.176 6.068 16.378 1.00 79.38 127 ASP A N 1
ATOM 867 C CA . ASP A 1 127 ? -8.061 7.498 16.665 1.00 79.38 127 ASP A CA 1
ATOM 868 C C . ASP A 1 127 ? -8.909 8.277 15.655 1.00 79.38 127 ASP A C 1
ATOM 870 O O . ASP A 1 127 ? -8.589 8.360 14.463 1.00 79.38 127 ASP A O 1
ATOM 874 N N . VAL A 1 128 ? -10.030 8.813 16.135 1.00 82.62 128 VAL A N 1
ATOM 875 C CA . VAL A 1 128 ? -10.997 9.518 15.291 1.00 82.62 128 VAL A CA 1
ATOM 876 C C . VAL A 1 128 ? -10.729 11.018 15.228 1.00 82.62 128 VAL A C 1
ATOM 878 O O . VAL A 1 128 ? -11.306 11.695 14.376 1.00 82.62 128 VAL A O 1
ATOM 881 N N . ASN A 1 129 ? -9.865 11.548 16.098 1.00 81.69 129 ASN A N 1
ATOM 882 C CA . ASN A 1 129 ? -9.598 12.982 16.223 1.00 81.69 129 ASN A CA 1
ATOM 883 C C . ASN A 1 129 ? -8.156 13.379 15.831 1.00 81.69 129 ASN A C 1
ATOM 885 O O . ASN A 1 129 ? -7.841 14.569 15.784 1.00 81.69 129 ASN A O 1
ATOM 889 N N . SER A 1 130 ? -7.322 12.401 15.465 1.00 80.12 130 SER A N 1
ATOM 890 C CA . SER A 1 130 ? -5.916 12.552 15.074 1.00 80.12 130 SER A CA 1
ATOM 891 C C . SER A 1 130 ? -5.010 13.139 16.167 1.00 80.12 130 SER A C 1
ATOM 893 O O . SER A 1 130 ? -4.017 13.801 15.850 1.00 80.12 130 SER A O 1
ATOM 895 N N . ASP A 1 131 ? -5.322 12.919 17.447 1.00 78.56 131 ASP A N 1
ATOM 896 C CA . ASP A 1 131 ? -4.488 13.355 18.576 1.00 78.56 131 ASP A CA 1
ATOM 897 C C . ASP A 1 131 ? -3.336 12.383 18.911 1.00 78.56 131 ASP A C 1
ATOM 899 O O . ASP A 1 131 ? -2.493 12.661 19.776 1.00 78.56 131 ASP A O 1
ATOM 903 N N . GLY A 1 132 ? -3.261 11.262 18.187 1.00 75.31 132 GLY A N 1
ATOM 904 C CA . GLY A 1 132 ? -2.251 10.223 18.335 1.00 75.31 132 GLY A CA 1
ATOM 905 C C . GLY A 1 132 ? -2.491 9.300 19.529 1.00 75.31 132 GLY A C 1
ATOM 906 O O . GLY A 1 132 ? -1.578 8.560 19.915 1.00 75.31 132 GLY A O 1
ATOM 907 N N . LYS A 1 133 ? -3.674 9.348 20.147 1.00 79.88 133 LYS A N 1
ATOM 908 C CA . LYS A 1 133 ? -4.070 8.540 21.300 1.00 79.88 133 LYS A CA 1
ATOM 909 C C . LYS A 1 133 ? -5.443 7.919 21.058 1.00 79.88 133 LYS A C 1
ATOM 911 O O . LYS A 1 133 ? -6.170 8.258 20.141 1.00 79.88 133 LYS A O 1
ATOM 916 N N . ILE A 1 134 ? -5.765 6.948 21.904 1.00 80.62 134 ILE A N 1
ATOM 917 C CA . ILE A 1 134 ? -7.117 6.412 22.034 1.00 80.62 134 ILE A CA 1
ATOM 918 C C . ILE A 1 134 ? -7.597 6.777 23.435 1.00 80.62 134 ILE A C 1
ATOM 920 O O . ILE A 1 134 ? -6.882 6.539 24.413 1.00 80.62 134 ILE A O 1
ATOM 924 N N . GLY A 1 135 ? -8.785 7.354 23.545 1.00 80.69 135 GLY A N 1
ATOM 925 C CA . GLY A 1 135 ? -9.341 7.826 24.800 1.00 80.69 135 GLY A CA 1
ATOM 926 C C . GLY A 1 135 ? -10.852 8.033 24.751 1.00 80.69 135 GLY A C 1
ATOM 927 O O . GLY A 1 135 ? -11.605 7.281 24.136 1.00 80.69 135 GLY A O 1
ATOM 928 N N . THR A 1 136 ? -11.329 9.033 25.486 1.00 82.00 136 THR A N 1
ATOM 929 C CA . THR A 1 136 ? -12.767 9.250 25.698 1.00 82.00 136 THR A CA 1
ATOM 930 C C . THR A 1 136 ? -13.517 9.663 24.435 1.00 82.00 136 THR A C 1
ATOM 932 O O . THR A 1 136 ? -14.710 9.382 24.331 1.00 82.00 136 THR A O 1
ATOM 935 N N . GLU A 1 137 ? -12.843 10.306 23.482 1.00 84.12 137 GLU A N 1
ATOM 936 C CA . GLU A 1 137 ? -13.458 10.715 22.216 1.00 84.12 137 GLU A CA 1
ATOM 937 C C . GLU A 1 137 ? -13.772 9.498 21.343 1.00 84.12 137 GLU A C 1
ATOM 939 O O . GLU A 1 137 ? -14.906 9.351 20.884 1.00 84.12 137 GLU A O 1
ATOM 944 N N . GLU A 1 138 ? -12.832 8.559 21.236 1.00 85.88 138 GLU A N 1
ATOM 945 C CA . GLU A 1 138 ? -13.004 7.287 20.528 1.00 85.88 138 GLU A CA 1
ATOM 946 C C . GLU A 1 138 ? -14.072 6.429 21.208 1.00 85.88 138 GLU A C 1
ATOM 948 O O . GLU A 1 138 ? -14.917 5.837 20.538 1.00 85.88 138 GLU A O 1
ATOM 953 N N . ALA A 1 139 ? -14.108 6.430 22.545 1.00 82.50 139 ALA A N 1
ATOM 954 C CA . ALA A 1 139 ? -15.170 5.765 23.292 1.00 82.50 139 ALA A CA 1
ATOM 955 C C . ALA A 1 139 ? -16.552 6.338 22.956 1.00 82.50 139 ALA A C 1
ATOM 957 O O . ALA A 1 139 ? -17.507 5.587 22.753 1.00 82.50 139 ALA A O 1
ATOM 958 N N . SER A 1 140 ? -16.666 7.666 22.884 1.00 84.56 140 SER A N 1
ATOM 959 C CA . SER A 1 140 ? -17.921 8.329 22.528 1.00 84.56 140 SER A CA 1
ATOM 960 C C . SER A 1 140 ? -18.340 8.029 21.086 1.00 84.56 140 SER A C 1
ATOM 962 O O . SER A 1 140 ? -19.528 7.846 20.823 1.00 84.56 140 SER A O 1
ATOM 964 N N . PHE A 1 141 ? -17.375 7.951 20.166 1.00 84.50 141 PHE A N 1
ATOM 965 C CA . PHE A 1 141 ? -17.600 7.622 18.764 1.00 84.50 141 PHE A CA 1
ATOM 966 C C . PHE A 1 141 ? -18.107 6.186 18.615 1.00 84.50 141 PHE A C 1
ATOM 968 O O . PHE A 1 141 ? -19.183 5.969 18.059 1.00 84.50 141 PHE A O 1
ATOM 975 N N . ALA A 1 142 ? -17.399 5.223 19.206 1.00 82.94 142 ALA A N 1
ATOM 976 C CA . ALA A 1 142 ? -17.784 3.819 19.174 1.00 82.94 142 ALA A CA 1
ATOM 977 C C . ALA A 1 142 ? -19.159 3.569 19.820 1.00 82.94 142 ALA A C 1
ATOM 979 O O . ALA A 1 142 ? -19.944 2.766 19.320 1.00 82.94 142 ALA A O 1
ATOM 980 N N . LEU A 1 143 ? -19.502 4.294 20.894 1.00 83.38 143 LEU A N 1
ATOM 981 C CA . LEU A 1 143 ? -20.832 4.222 21.513 1.00 83.38 143 LEU A CA 1
ATOM 982 C C . LEU A 1 143 ? -21.951 4.738 20.600 1.00 83.38 143 LEU A C 1
ATOM 984 O O . LEU A 1 143 ? -23.042 4.170 20.624 1.00 83.38 143 LEU A O 1
ATOM 988 N N . LYS A 1 144 ? -21.708 5.799 19.819 1.00 85.38 144 LYS A N 1
ATOM 989 C CA . LYS A 1 144 ? -22.694 6.333 18.862 1.00 85.38 144 LYS A CA 1
ATOM 990 C C . LYS A 1 144 ? -22.947 5.337 17.733 1.00 85.38 144 LYS A C 1
ATOM 992 O O . LYS A 1 144 ? -24.093 4.956 17.522 1.00 85.38 144 LYS A O 1
ATOM 997 N N . GLU A 1 145 ? -21.888 4.829 17.109 1.00 83.50 145 GLU A N 1
ATOM 998 C CA . GLU A 1 145 ? -21.981 3.810 16.050 1.00 83.50 145 GLU A CA 1
ATOM 999 C C . GLU A 1 145 ? -22.667 2.519 16.549 1.00 83.50 145 GLU A C 1
ATOM 1001 O O . GLU A 1 145 ? -23.536 1.941 15.890 1.00 83.50 145 GLU A O 1
ATOM 1006 N N . ALA A 1 146 ? -22.367 2.093 17.780 1.00 77.06 146 ALA A N 1
ATOM 1007 C CA . ALA A 1 146 ? -23.025 0.944 18.403 1.00 77.06 146 ALA A CA 1
ATOM 1008 C C . ALA A 1 146 ? -24.512 1.184 18.744 1.00 77.06 146 ALA A C 1
ATOM 1010 O O . ALA A 1 146 ? -25.280 0.230 18.873 1.00 77.06 146 ALA A O 1
ATOM 1011 N N . ALA A 1 147 ? -24.929 2.437 18.938 1.00 77.75 147 ALA A N 1
ATOM 1012 C CA . ALA A 1 147 ? -26.322 2.788 19.208 1.00 77.75 147 A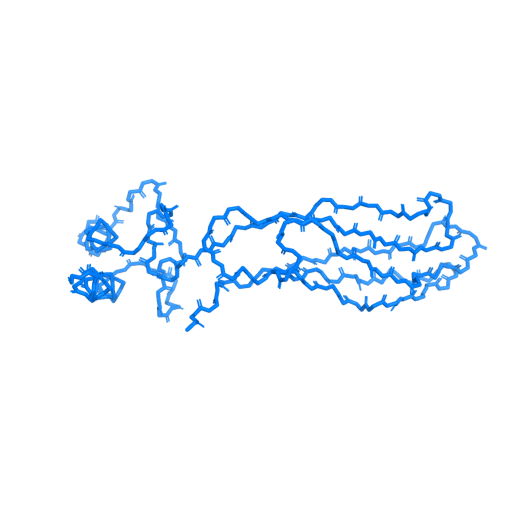LA A CA 1
ATOM 1013 C C . ALA A 1 147 ? -27.154 2.909 17.921 1.00 77.75 147 ALA A C 1
ATOM 1015 O O . ALA A 1 147 ? -28.339 2.581 17.941 1.00 77.75 147 ALA A O 1
ATOM 1016 N N . GLU A 1 148 ? -26.536 3.347 16.823 1.00 76.06 148 GLU A N 1
ATOM 1017 C CA . GLU A 1 148 ? -27.162 3.513 15.502 1.00 76.06 148 GLU A CA 1
ATOM 1018 C C . GLU A 1 148 ? -27.333 2.192 14.735 1.00 76.06 148 GLU A C 1
ATOM 1020 O O . GLU A 1 148 ? -28.126 2.110 13.802 1.00 76.06 148 GLU A O 1
ATOM 1025 N N . SER A 1 149 ? -26.642 1.130 15.152 1.00 60.72 149 SER A N 1
ATOM 1026 C CA . SER A 1 149 ? -26.744 -0.221 14.579 1.00 60.72 149 SER A CA 1
ATOM 1027 C C . SER A 1 149 ? -27.927 -1.057 15.117 1.00 60.72 149 SER A C 1
ATOM 1029 O O . SER A 1 149 ? -27.937 -2.280 14.960 1.00 60.72 149 SER A O 1
ATOM 1031 N N . ARG A 1 150 ? -28.932 -0.414 15.734 1.00 51.22 150 ARG A N 1
ATOM 1032 C CA . ARG A 1 150 ? -30.188 -1.023 16.224 1.00 51.22 150 ARG A CA 1
ATOM 1033 C C . ARG A 1 150 ? -31.378 -0.678 15.339 1.00 51.22 150 ARG A C 1
ATOM 1035 O O . ARG A 1 150 ? -32.214 -1.589 15.147 1.00 51.22 150 ARG A O 1
#

Foldseek 3Di:
DPWFDKDKDKDKADDPDQAKKKFPAKDKADDASVQKDKPDGIDIAGGVGDIDIIMIMGTDPAFAKDWIKMWIAMDDPPPTDIDIDIDGGDDALCQQRPRDQAQVSLVQLDCCAPVVDHDPRGDQSPVNPPPSDRHNVSSVVSVVRHVVVD

Sequence (150 aa):
ANMGVSVSKTLSIIETGNAELKVTSHALSGANTGDFSVTPKTLTIADGGAAQNLTVQCTPGAPGARTATLTVSHNAAGSPATYTLNCTGKLPGDVNGDGMVNLADAVIALQIAVSKQPPTTVSLSGDVNSDGKIGTEEASFALKEAAESR

Solvent-accessible surface area (backbone atoms only — not comparable to full-atom values): 8324 Å² total; per-residue (Å²): 135,86,70,20,76,68,49,73,48,72,46,80,45,70,72,82,68,90,52,66,43,39,38,74,37,66,48,72,40,72,87,37,37,91,27,50,50,67,40,63,61,54,51,75,37,50,57,87,40,73,69,46,69,38,38,40,36,38,43,26,86,52,53,44,85,38,42,28,35,41,37,39,36,45,75,56,91,75,54,60,43,77,44,82,44,78,50,66,20,45,43,73,22,16,25,66,67,81,68,55,51,28,62,67,25,17,52,50,17,43,43,27,59,72,64,77,56,68,67,100,54,72,38,78,50,10,31,71,80,75,82,86,55,65,22,66,65,29,17,52,49,7,45,49,50,44,60,71,76,111

pLDDT: mean 86.28, std 12.98, range [35.56, 98.12]